Protein AF-A0A2W4D1S9-F1 (afdb_monomer_lite)

Sequence (90 aa):
MAPGRIDYAVCVYEFYMDGWEAEAEDAYRAMLPAVAFTMQGLENLLCHGKRLFGERAGIPIFDRAPALRPTEVGIEMTLRYARQLRTLCH

pLDDT: mean 86.12, std 10.2, range [52.59, 96.94]

Organism: NCBI:txid484088

Radius of gyration: 13.88 Å; chains: 1; bounding box: 31×21×41 Å

Structure (mmCIF, N/CA/C/O backbone):
data_AF-A0A2W4D1S9-F1
#
_entry.id   AF-A0A2W4D1S9-F1
#
loop_
_atom_site.group_PDB
_atom_site.id
_atom_site.type_symbol
_atom_site.label_atom_id
_atom_site.label_alt_id
_atom_site.label_comp_id
_atom_site.label_asym_id
_atom_site.label_entity_id
_atom_site.label_seq_id
_atom_site.pdbx_PDB_ins_code
_atom_site.Cartn_x
_atom_site.Cartn_y
_atom_site.Cartn_z
_atom_site.occupancy
_atom_site.B_iso_or_equiv
_atom_site.auth_seq_id
_atom_site.auth_comp_id
_atom_site.auth_asym_id
_atom_site.auth_atom_id
_atom_site.pdbx_PDB_model_num
ATOM 1 N N . MET A 1 1 ? -6.199 7.702 -5.084 1.00 54.38 1 MET A N 1
ATOM 2 C CA . MET A 1 1 ? -5.791 6.494 -4.330 1.00 54.38 1 MET A CA 1
ATOM 3 C C . MET A 1 1 ? -5.746 5.315 -5.295 1.00 54.38 1 MET A C 1
ATOM 5 O O . MET A 1 1 ? -6.569 5.280 -6.199 1.00 54.38 1 MET A O 1
ATOM 9 N N . ALA A 1 2 ? -4.768 4.412 -5.191 1.00 57.41 2 ALA A N 1
ATOM 10 C CA . ALA A 1 2 ? -4.665 3.289 -6.129 1.00 57.41 2 ALA A CA 1
ATOM 11 C C . ALA A 1 2 ? -5.738 2.215 -5.830 1.00 57.41 2 ALA A C 1
ATOM 13 O O . ALA A 1 2 ? -5.941 1.917 -4.652 1.00 57.41 2 ALA A O 1
ATOM 14 N N . PRO A 1 3 ? -6.363 1.594 -6.851 1.00 60.44 3 PRO A N 1
ATOM 15 C CA . PRO A 1 3 ? -7.514 0.700 -6.678 1.00 60.44 3 PRO A CA 1
ATOM 16 C C . PRO A 1 3 ? -7.308 -0.458 -5.696 1.00 60.44 3 PRO A C 1
ATOM 18 O O . PRO A 1 3 ? -8.209 -0.791 -4.938 1.00 60.44 3 PRO A O 1
ATOM 21 N N . GLY A 1 4 ? -6.099 -1.027 -5.633 1.00 59.38 4 GLY A N 1
ATOM 22 C CA . GLY A 1 4 ? -5.776 -2.164 -4.758 1.00 59.38 4 GLY A CA 1
ATOM 23 C C . GLY A 1 4 ? -5.686 -1.858 -3.258 1.00 59.38 4 GLY A C 1
ATOM 24 O O . GLY A 1 4 ? -5.093 -2.653 -2.535 1.00 59.38 4 GLY A O 1
ATOM 25 N N . ARG A 1 5 ? -6.160 -0.695 -2.797 1.00 69.25 5 ARG A N 1
ATOM 26 C CA . ARG A 1 5 ? -6.190 -0.285 -1.375 1.00 69.25 5 ARG A CA 1
ATOM 27 C C . ARG A 1 5 ? -7.493 0.414 -0.983 1.00 69.25 5 ARG A C 1
ATOM 29 O O . ARG A 1 5 ? -7.579 0.967 0.108 1.00 69.25 5 ARG A O 1
ATOM 36 N N . ILE A 1 6 ? -8.455 0.475 -1.905 1.00 76.44 6 ILE A N 1
ATOM 37 C CA . ILE A 1 6 ? -9.711 1.204 -1.698 1.00 76.44 6 ILE A CA 1
ATOM 38 C C . ILE A 1 6 ? -10.510 0.574 -0.559 1.00 76.44 6 ILE A C 1
ATOM 40 O O . ILE A 1 6 ? -11.084 1.301 0.235 1.00 76.44 6 ILE A O 1
ATOM 44 N N . ASP A 1 7 ? -10.476 -0.749 -0.432 1.00 81.38 7 ASP A N 1
ATOM 45 C CA . ASP A 1 7 ? -11.119 -1.483 0.655 1.00 81.38 7 ASP A CA 1
ATOM 46 C C . ASP A 1 7 ? -10.606 -1.045 2.035 1.00 81.38 7 ASP A C 1
ATOM 48 O O . ASP A 1 7 ? -11.402 -0.697 2.895 1.00 81.38 7 ASP A O 1
ATOM 52 N N . TYR A 1 8 ? -9.288 -0.937 2.222 1.00 87.69 8 TYR A N 1
ATOM 53 C CA . TYR A 1 8 ? -8.708 -0.443 3.479 1.00 87.69 8 TYR A CA 1
ATOM 54 C C . TYR A 1 8 ? -9.080 1.015 3.752 1.00 87.69 8 TYR A C 1
ATOM 56 O O . TYR A 1 8 ? -9.343 1.379 4.891 1.00 87.69 8 TYR A O 1
ATOM 64 N N . ALA A 1 9 ? -9.106 1.856 2.717 1.00 87.62 9 ALA A N 1
ATOM 65 C CA . ALA A 1 9 ? -9.495 3.257 2.857 1.00 87.62 9 ALA A CA 1
ATOM 66 C C . ALA A 1 9 ? -10.951 3.407 3.315 1.00 87.62 9 ALA A C 1
ATOM 68 O O . ALA A 1 9 ? -11.243 4.265 4.144 1.00 87.62 9 ALA A O 1
ATOM 69 N N . VAL A 1 10 ? -11.837 2.564 2.774 1.00 89.62 10 VAL A N 1
ATOM 70 C CA . VAL A 1 10 ? -13.246 2.493 3.167 1.00 89.62 10 VAL A CA 1
ATOM 71 C C . VAL A 1 10 ? -13.364 1.999 4.609 1.00 89.62 10 VAL A C 1
ATOM 73 O O . VAL A 1 10 ? -13.965 2.708 5.402 1.00 89.62 10 VAL A O 1
ATOM 76 N N . CYS A 1 11 ? -12.699 0.899 4.989 1.00 89.62 11 CYS A N 1
ATOM 77 C CA . CYS A 1 11 ? -12.733 0.396 6.371 1.00 89.62 11 CYS A CA 1
ATOM 78 C C . CYS A 1 11 ? -12.237 1.445 7.386 1.00 89.62 11 CYS A C 1
ATOM 80 O O . CYS A 1 11 ? -12.854 1.646 8.425 1.00 89.62 11 CYS A O 1
ATOM 82 N N . VAL A 1 12 ? -11.133 2.148 7.088 1.00 92.38 12 VAL A N 1
ATOM 83 C CA . VAL A 1 12 ? -10.615 3.229 7.953 1.00 92.38 12 VAL A CA 1
ATOM 84 C C . VAL A 1 12 ? -11.653 4.333 8.122 1.00 92.38 12 VAL A C 1
ATOM 86 O O . VAL A 1 12 ? -11.845 4.833 9.227 1.00 92.38 12 VAL A O 1
ATOM 89 N N . TYR A 1 13 ? -12.302 4.728 7.026 1.00 92.62 13 TYR A N 1
ATOM 90 C CA . TYR A 1 13 ? -13.336 5.751 7.063 1.00 92.62 13 TYR A CA 1
ATOM 91 C C . TYR A 1 13 ? -14.547 5.298 7.885 1.00 92.62 13 TYR A C 1
ATOM 93 O O . TYR A 1 13 ? -15.006 6.057 8.730 1.00 92.62 13 TYR A O 1
ATOM 101 N N . GLU A 1 14 ? -15.026 4.072 7.685 1.00 93.81 14 GLU A N 1
ATOM 102 C CA . GLU A 1 14 ? -16.161 3.504 8.421 1.00 93.81 14 GLU A CA 1
ATOM 103 C C . GLU A 1 14 ? -15.871 3.414 9.924 1.00 93.81 14 GLU A C 1
ATOM 105 O O . GLU A 1 14 ? -16.614 3.991 10.714 1.00 93.81 14 GLU A O 1
ATOM 110 N N . PHE A 1 15 ? -14.734 2.831 10.325 1.00 94.75 15 PHE A N 1
ATOM 111 C CA . PHE A 1 15 ? -14.325 2.785 11.734 1.00 94.75 15 PHE A CA 1
ATOM 112 C C . PHE A 1 15 ? -14.224 4.173 12.360 1.00 94.75 15 PHE A C 1
ATOM 114 O O . PHE A 1 15 ? -14.684 4.386 13.479 1.00 94.75 15 PHE A O 1
ATOM 121 N N . TYR A 1 16 ? -13.665 5.140 11.633 1.00 94.62 16 TYR A N 1
ATOM 122 C CA . TYR A 1 16 ? -13.578 6.507 12.127 1.00 94.62 16 TYR A CA 1
ATOM 123 C C . TYR A 1 16 ? -14.965 7.140 12.321 1.00 94.62 16 TYR A C 1
ATOM 125 O O . TYR A 1 16 ? -15.206 7.787 13.339 1.00 94.62 16 TYR A O 1
ATOM 133 N N . MET A 1 17 ? -15.889 6.932 11.378 1.00 96.69 17 MET A N 1
ATOM 134 C CA . MET A 1 17 ? -17.259 7.447 11.469 1.00 96.69 17 MET A CA 1
ATOM 135 C C . MET A 1 17 ? -18.063 6.802 12.608 1.00 96.69 17 MET A C 1
ATOM 137 O O . MET A 1 17 ? -18.888 7.484 13.216 1.00 96.69 17 MET A O 1
ATOM 141 N N . ASP A 1 18 ? -17.782 5.539 12.933 1.00 96.25 18 ASP A N 1
ATOM 142 C CA . ASP A 1 18 ? -18.417 4.795 14.029 1.00 96.25 18 ASP A CA 1
ATOM 143 C C . ASP A 1 18 ? -17.743 5.025 15.401 1.00 96.25 18 ASP A C 1
ATOM 145 O O . ASP A 1 18 ? -18.187 4.493 16.422 1.00 96.25 18 ASP A O 1
ATOM 149 N N . GLY A 1 19 ? -16.688 5.849 15.453 1.00 96.94 19 GLY A N 1
ATOM 150 C CA . GLY A 1 19 ? -15.951 6.186 16.678 1.00 96.94 19 GLY A CA 1
ATOM 151 C C . GLY A 1 19 ? -14.941 5.124 17.128 1.00 96.94 19 GLY A C 1
ATOM 152 O O . GLY A 1 19 ? -14.438 5.186 18.250 1.00 96.94 19 GLY A O 1
ATOM 153 N N . TRP A 1 20 ? -14.634 4.149 16.273 1.00 96.50 20 TRP A N 1
ATOM 154 C CA . TRP A 1 20 ? -13.662 3.074 16.502 1.00 96.50 20 TRP A CA 1
ATOM 155 C C . TRP A 1 20 ? -12.266 3.540 16.068 1.00 96.50 20 TRP A C 1
ATOM 157 O O . TRP A 1 20 ? -11.683 3.073 15.089 1.00 96.50 20 TRP A O 1
ATOM 167 N N . GLU A 1 21 ? -11.743 4.554 16.761 1.00 95.12 21 GLU A N 1
ATOM 168 C CA . GLU A 1 21 ? -10.505 5.237 16.358 1.00 95.12 21 GLU A CA 1
ATOM 169 C C . GLU A 1 21 ? -9.275 4.316 16.359 1.00 95.12 21 GLU A C 1
ATOM 171 O O . GLU A 1 21 ? -8.405 4.460 15.498 1.00 95.12 21 GLU A O 1
ATOM 176 N N . ALA A 1 22 ? -9.203 3.352 17.283 1.00 95.75 22 ALA A N 1
ATOM 177 C CA . ALA A 1 22 ? -8.083 2.414 17.361 1.00 95.75 22 ALA A CA 1
ATOM 178 C C . ALA A 1 22 ? -8.065 1.463 16.154 1.00 95.75 22 ALA A C 1
ATOM 180 O O . ALA A 1 22 ? -7.025 1.254 15.530 1.00 95.75 22 ALA A O 1
ATOM 181 N N . GLU A 1 23 ? -9.230 0.946 15.775 1.00 93.12 23 GLU A N 1
ATOM 182 C CA . GLU A 1 23 ? -9.436 0.089 14.613 1.00 93.12 23 GLU A CA 1
ATOM 183 C C . GLU A 1 23 ? -9.162 0.854 13.311 1.00 93.12 23 GLU A C 1
ATOM 185 O O . GLU A 1 23 ? -8.521 0.326 12.395 1.00 93.12 23 GLU A O 1
ATOM 190 N N . ALA A 1 24 ? -9.576 2.125 13.245 1.00 93.75 24 ALA A N 1
ATOM 191 C CA . ALA A 1 24 ? -9.251 3.016 12.138 1.00 93.75 24 ALA A CA 1
ATOM 192 C C . ALA A 1 24 ? -7.731 3.227 12.014 1.00 93.75 24 ALA A C 1
ATOM 194 O O . ALA A 1 24 ? -7.178 3.137 10.912 1.00 93.75 24 ALA A O 1
ATOM 195 N N . GLU A 1 25 ? -7.031 3.466 13.128 1.00 94.94 25 GLU A N 1
ATOM 196 C CA . GLU A 1 25 ? -5.575 3.626 13.133 1.00 94.94 25 GLU A CA 1
ATOM 197 C C . GLU A 1 25 ? -4.861 2.333 12.718 1.00 94.94 25 GLU A C 1
ATOM 199 O O . GLU A 1 25 ? -3.940 2.373 11.896 1.00 94.94 25 GLU A O 1
ATOM 204 N N . ASP A 1 26 ? -5.294 1.179 13.222 1.00 92.62 26 ASP A N 1
ATOM 205 C CA . ASP A 1 26 ? -4.700 -0.115 12.890 1.00 92.62 26 ASP A CA 1
ATOM 206 C C . ASP A 1 26 ? -4.892 -0.470 11.410 1.00 92.62 26 ASP A C 1
ATOM 208 O O . ASP A 1 26 ? -3.933 -0.875 10.735 1.00 92.62 26 ASP A O 1
ATOM 212 N N . ALA A 1 27 ? -6.085 -0.236 10.857 1.00 90.69 27 ALA A N 1
ATOM 213 C CA . ALA A 1 27 ? -6.349 -0.412 9.433 1.00 90.69 27 ALA A CA 1
ATOM 214 C C . ALA A 1 27 ? -5.509 0.554 8.574 1.00 90.69 27 ALA A C 1
ATOM 216 O O . ALA A 1 27 ? -4.933 0.154 7.552 1.00 90.69 27 ALA A O 1
ATOM 217 N N . TYR A 1 28 ? -5.351 1.809 9.011 1.00 92.19 28 TYR A N 1
ATOM 218 C CA . TYR A 1 28 ? -4.504 2.787 8.330 1.00 92.19 28 TYR A CA 1
ATOM 219 C C . TYR A 1 28 ? -3.030 2.360 8.344 1.00 92.19 28 TYR A C 1
ATOM 221 O O . TYR A 1 28 ? -2.360 2.348 7.304 1.00 92.19 28 TYR A O 1
ATOM 229 N N . ARG A 1 29 ? -2.529 1.937 9.509 1.00 92.56 29 ARG A N 1
ATOM 230 C CA . ARG A 1 29 ? -1.158 1.456 9.707 1.00 92.56 29 ARG A CA 1
ATOM 231 C C . ARG A 1 29 ? -0.867 0.225 8.851 1.00 92.56 29 ARG A C 1
ATOM 233 O O . ARG A 1 29 ? 0.223 0.123 8.286 1.00 92.56 29 ARG A O 1
ATOM 240 N N . ALA A 1 30 ? -1.841 -0.669 8.690 1.00 89.75 30 ALA A N 1
ATOM 241 C CA . ALA A 1 30 ? -1.711 -1.846 7.841 1.00 89.75 30 ALA A CA 1
ATOM 242 C C . ALA A 1 30 ? -1.534 -1.490 6.352 1.00 89.75 30 ALA A C 1
ATOM 244 O O . ALA A 1 30 ? -0.709 -2.113 5.677 1.00 89.75 30 ALA A O 1
ATOM 245 N N . MET A 1 31 ? -2.245 -0.476 5.834 1.00 90.12 31 MET A N 1
ATOM 246 C CA . MET A 1 31 ? -2.129 -0.072 4.422 1.00 90.12 31 MET A CA 1
ATOM 247 C C . MET A 1 31 ? -0.949 0.855 4.109 1.00 90.12 31 MET A C 1
ATOM 249 O O . MET A 1 31 ? -0.478 0.883 2.964 1.00 90.12 31 MET A O 1
ATOM 253 N N . LEU A 1 32 ? -0.459 1.605 5.100 1.00 91.62 32 LEU A N 1
ATOM 254 C CA . LEU A 1 32 ? 0.516 2.679 4.909 1.00 91.62 32 LEU A CA 1
ATOM 255 C C . LEU A 1 32 ? 1.801 2.249 4.170 1.00 91.62 32 LEU A C 1
ATOM 257 O O . LEU A 1 32 ? 2.177 2.944 3.220 1.00 91.62 32 LEU A O 1
ATOM 261 N N . PRO A 1 33 ? 2.455 1.112 4.488 1.00 91.69 33 PRO A N 1
ATOM 262 C CA . PRO A 1 33 ? 3.678 0.697 3.795 1.00 91.69 33 PRO A CA 1
ATOM 263 C C . PRO A 1 33 ? 3.465 0.481 2.295 1.00 91.69 33 PRO A C 1
ATOM 265 O O . PRO A 1 33 ? 4.283 0.893 1.469 1.00 91.69 33 PRO A O 1
ATOM 268 N N . ALA A 1 34 ? 2.325 -0.106 1.923 1.00 89.25 34 ALA A N 1
ATOM 269 C CA . ALA A 1 34 ? 1.981 -0.308 0.529 1.00 89.25 34 ALA A CA 1
ATOM 270 C C . ALA A 1 34 ? 1.724 1.035 -0.165 1.00 89.25 34 ALA A C 1
ATOM 272 O O . ALA A 1 34 ? 2.170 1.218 -1.298 1.00 89.25 34 ALA A O 1
ATOM 273 N N . VAL A 1 35 ? 0.985 1.955 0.471 1.00 88.38 35 VAL A N 1
ATOM 274 C CA . VAL A 1 35 ? 0.717 3.298 -0.077 1.00 88.38 35 VAL A CA 1
ATOM 275 C C . VAL A 1 35 ? 2.033 4.017 -0.350 1.00 88.38 35 VAL A C 1
ATOM 277 O O . VAL A 1 35 ? 2.280 4.397 -1.498 1.00 88.38 35 VAL A O 1
ATOM 280 N N . ALA A 1 36 ? 2.887 4.115 0.671 1.00 91.06 36 ALA A N 1
ATOM 281 C CA . ALA A 1 36 ? 4.185 4.772 0.600 1.00 91.06 36 ALA A CA 1
ATOM 282 C C . ALA A 1 36 ? 5.050 4.182 -0.517 1.00 91.06 36 ALA A C 1
ATOM 284 O O . ALA A 1 36 ? 5.562 4.935 -1.340 1.00 91.06 36 ALA A O 1
ATOM 285 N N . PHE A 1 37 ? 5.121 2.848 -0.618 1.00 89.56 37 PHE A N 1
ATOM 286 C CA . PHE A 1 37 ? 5.831 2.162 -1.697 1.00 89.56 37 PHE A CA 1
ATOM 287 C C . PHE A 1 37 ? 5.348 2.617 -3.076 1.00 89.56 37 PHE A C 1
ATOM 289 O O . PHE A 1 37 ? 6.145 3.078 -3.880 1.00 89.56 37 PHE A O 1
ATOM 296 N N . THR A 1 38 ? 4.045 2.576 -3.366 1.00 87.56 38 THR A N 1
ATOM 297 C CA . THR A 1 38 ? 3.574 2.970 -4.709 1.00 87.56 38 THR A CA 1
ATOM 298 C C . THR A 1 38 ? 3.608 4.466 -4.986 1.00 87.56 38 THR A C 1
ATOM 300 O O . THR A 1 38 ? 3.622 4.846 -6.149 1.00 87.56 38 THR A O 1
ATOM 303 N N . MET A 1 39 ? 3.606 5.319 -3.962 1.00 87.25 39 MET A N 1
ATOM 304 C CA . MET A 1 39 ? 3.537 6.773 -4.139 1.00 87.25 39 MET A CA 1
ATOM 305 C C . MET A 1 39 ?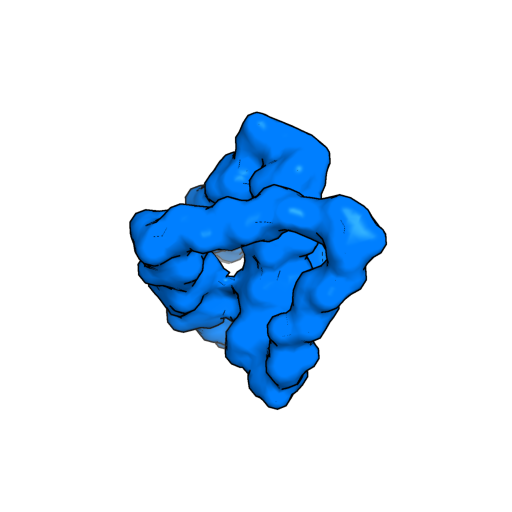 4.905 7.462 -4.261 1.00 87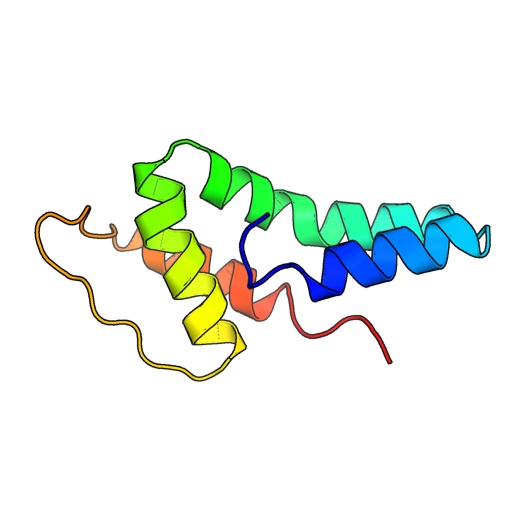.25 39 MET A C 1
ATOM 307 O O . MET A 1 39 ? 4.946 8.682 -4.365 1.00 87.25 39 MET A O 1
ATOM 311 N N . GLN A 1 40 ? 6.019 6.720 -4.333 1.00 85.25 40 GLN A N 1
ATOM 312 C CA . GLN A 1 40 ? 7.366 7.305 -4.495 1.00 85.25 40 GLN A CA 1
ATOM 313 C C . GLN A 1 40 ? 7.619 7.991 -5.857 1.00 85.25 40 GLN A C 1
ATOM 315 O O . GLN A 1 40 ? 8.705 8.506 -6.098 1.00 85.25 40 GLN A O 1
ATOM 320 N N . GLY A 1 41 ? 6.635 8.002 -6.758 1.00 83.88 41 GLY A N 1
ATOM 321 C CA . GLY A 1 41 ? 6.681 8.683 -8.050 1.00 83.88 41 GLY A CA 1
ATOM 322 C C . GLY A 1 41 ? 5.568 8.191 -8.972 1.00 83.88 41 GLY A C 1
ATOM 323 O O . GLY A 1 41 ? 5.004 7.117 -8.753 1.00 83.88 41 GLY A O 1
ATOM 324 N N . LEU A 1 42 ? 5.250 8.955 -10.023 1.00 80.88 42 LEU A N 1
ATOM 325 C CA . LEU A 1 42 ? 4.197 8.578 -10.976 1.00 80.88 42 LEU A CA 1
ATOM 326 C C . LEU A 1 42 ? 4.518 7.255 -11.686 1.00 80.88 42 LEU A C 1
ATOM 328 O O . LEU A 1 42 ? 3.645 6.408 -11.848 1.00 80.88 42 LEU A O 1
ATOM 332 N N . GLU A 1 43 ? 5.778 7.047 -12.060 1.00 83.19 43 GLU A N 1
ATOM 333 C CA . GLU A 1 43 ? 6.221 5.815 -12.718 1.00 83.19 43 GLU A CA 1
ATOM 334 C C . GLU A 1 43 ? 6.081 4.602 -11.793 1.00 83.19 43 GLU A C 1
ATOM 336 O O . GLU A 1 43 ? 5.588 3.553 -12.213 1.00 83.19 43 GLU A O 1
ATOM 341 N N . ASN A 1 44 ? 6.431 4.764 -10.512 1.00 84.56 44 ASN A N 1
ATOM 342 C CA . ASN A 1 44 ? 6.293 3.713 -9.508 1.00 84.56 44 ASN A CA 1
ATOM 343 C C . ASN A 1 44 ? 4.816 3.392 -9.236 1.00 84.56 44 ASN A C 1
ATOM 345 O O . ASN A 1 44 ? 4.433 2.224 -9.145 1.00 84.56 44 ASN A O 1
ATOM 349 N N . LEU A 1 45 ? 3.965 4.422 -9.198 1.00 84.31 45 LEU A N 1
ATOM 350 C CA . LEU A 1 45 ? 2.519 4.282 -9.057 1.00 84.31 45 LEU A CA 1
ATOM 351 C C . LEU A 1 45 ? 1.916 3.513 -10.236 1.00 84.31 45 LEU A C 1
ATOM 353 O O . LEU A 1 45 ? 1.152 2.570 -10.029 1.00 84.31 45 LEU A O 1
ATOM 357 N N . LEU A 1 46 ? 2.270 3.887 -11.465 1.00 86.19 46 LEU A N 1
ATOM 358 C CA . LEU A 1 46 ? 1.774 3.235 -12.676 1.00 86.19 46 LEU A CA 1
ATOM 359 C C . LEU A 1 46 ? 2.306 1.810 -12.820 1.00 86.19 46 LEU A C 1
ATOM 361 O O . LEU A 1 46 ? 1.574 0.934 -13.275 1.00 86.19 46 LEU A O 1
ATOM 365 N N . CYS A 1 47 ? 3.558 1.556 -12.440 1.00 89.75 47 CYS A N 1
ATOM 366 C CA . CYS A 1 47 ? 4.167 0.236 -12.538 1.00 89.75 47 CYS A CA 1
ATOM 367 C C . CYS A 1 47 ? 3.620 -0.716 -11.466 1.00 89.75 47 CYS A C 1
ATOM 369 O O . CYS A 1 47 ? 3.077 -1.773 -11.800 1.00 89.75 47 CYS A O 1
ATOM 371 N N . HIS A 1 48 ? 3.717 -0.332 -10.192 1.00 90.69 48 HIS A N 1
ATOM 372 C CA . HIS A 1 48 ? 3.432 -1.208 -9.057 1.00 90.69 48 HIS A CA 1
ATOM 373 C C . HIS A 1 48 ? 1.992 -1.108 -8.556 1.00 90.69 48 HIS A C 1
ATOM 375 O O . HIS A 1 48 ? 1.468 -2.083 -8.028 1.00 90.69 48 HIS A O 1
ATOM 381 N N . GLY A 1 49 ? 1.304 0.020 -8.756 1.00 88.88 49 GLY A N 1
ATOM 382 C CA . GLY A 1 49 ? -0.095 0.180 -8.346 1.00 88.88 49 GLY A CA 1
ATOM 383 C C . GLY A 1 49 ? -1.039 -0.768 -9.084 1.00 88.88 49 GLY A C 1
ATOM 384 O O . GLY A 1 49 ? -1.855 -1.437 -8.448 1.00 88.88 49 GLY A O 1
ATOM 385 N N . LYS A 1 50 ? -0.890 -0.885 -10.409 1.00 89.88 50 LYS A N 1
ATOM 386 C CA . LYS A 1 50 ? -1.676 -1.832 -11.216 1.00 89.88 50 LYS A CA 1
ATOM 387 C C . LYS A 1 50 ? -1.319 -3.289 -10.926 1.00 89.88 50 LYS A C 1
ATOM 389 O O . LYS A 1 50 ? -2.211 -4.122 -10.914 1.00 89.88 50 LYS A O 1
ATOM 394 N N . ARG A 1 51 ? -0.044 -3.588 -10.645 1.00 92.56 51 ARG A N 1
ATOM 395 C CA . ARG A 1 51 ? 0.416 -4.935 -10.271 1.00 92.56 51 ARG A CA 1
ATOM 396 C C . ARG A 1 51 ? -0.137 -5.351 -8.920 1.00 92.56 51 ARG A C 1
ATOM 398 O O . ARG A 1 51 ? -0.709 -6.422 -8.828 1.00 92.56 51 ARG A O 1
ATOM 405 N N . LEU A 1 52 ? -0.073 -4.477 -7.916 1.00 90.62 52 LEU A N 1
ATOM 406 C CA . LEU A 1 52 ? -0.698 -4.739 -6.622 1.00 90.62 52 LEU A CA 1
ATOM 407 C C . LEU A 1 52 ? -2.196 -5.019 -6.779 1.00 90.62 52 LEU A C 1
ATOM 409 O O . LEU A 1 52 ? -2.707 -5.957 -6.180 1.00 90.62 52 LEU A O 1
ATOM 413 N N . PHE A 1 53 ? -2.895 -4.215 -7.584 1.00 88.62 53 PHE A N 1
ATOM 414 C CA . PHE A 1 53 ? -4.307 -4.455 -7.869 1.00 88.62 53 PHE A CA 1
ATOM 415 C C . PHE A 1 53 ? -4.533 -5.794 -8.582 1.00 88.62 53 PHE A C 1
ATOM 417 O O . PHE A 1 53 ? -5.380 -6.562 -8.144 1.00 88.62 53 PHE A O 1
ATOM 424 N N . GLY A 1 54 ? -3.766 -6.091 -9.634 1.00 90.31 54 GLY A N 1
ATOM 425 C CA . GLY A 1 54 ? -3.870 -7.340 -10.389 1.00 90.31 54 GLY A CA 1
ATOM 426 C C . GLY A 1 54 ? -3.648 -8.575 -9.522 1.00 90.31 54 GLY A C 1
ATOM 427 O O . GLY A 1 54 ? -4.478 -9.476 -9.536 1.00 90.31 54 GLY A O 1
ATOM 428 N N . GLU A 1 55 ? -2.608 -8.573 -8.688 1.00 91.19 55 GLU A N 1
ATOM 429 C CA . GLU A 1 55 ? -2.328 -9.649 -7.728 1.00 91.19 55 GLU A CA 1
ATOM 430 C C . GLU A 1 55 ? -3.484 -9.854 -6.743 1.00 91.19 55 GLU A C 1
ATOM 432 O O . GLU A 1 55 ? -3.914 -10.978 -6.498 1.00 91.19 55 GLU A O 1
ATOM 437 N N . ARG A 1 56 ? -4.037 -8.761 -6.204 1.00 87.94 56 ARG A N 1
ATOM 438 C CA . ARG A 1 56 ? -5.158 -8.825 -5.257 1.00 87.94 56 ARG A CA 1
ATOM 439 C C . ARG A 1 56 ? -6.478 -9.250 -5.905 1.00 87.94 56 ARG A C 1
ATOM 441 O O . ARG A 1 56 ? -7.293 -9.880 -5.241 1.00 87.94 56 ARG A O 1
ATOM 448 N N . ALA A 1 57 ? -6.692 -8.898 -7.170 1.00 87.25 57 ALA A N 1
ATOM 449 C CA . ALA A 1 57 ? -7.909 -9.202 -7.919 1.00 87.25 57 ALA A CA 1
ATOM 450 C C . ALA A 1 57 ? -7.827 -10.515 -8.721 1.00 87.25 57 ALA A C 1
ATOM 452 O O . ALA A 1 57 ? -8.826 -10.931 -9.302 1.00 87.25 57 ALA A O 1
ATOM 453 N N . GLY A 1 58 ? -6.653 -11.154 -8.797 1.00 88.81 58 GLY A N 1
ATOM 454 C CA . GLY A 1 58 ? -6.417 -12.309 -9.668 1.00 88.81 58 GLY A CA 1
ATOM 455 C C . GLY A 1 58 ? -6.448 -11.968 -11.164 1.00 88.81 58 GLY A C 1
ATOM 456 O O . GLY A 1 58 ? -6.775 -12.824 -11.983 1.00 88.81 58 GLY A O 1
ATOM 457 N N . ILE A 1 59 ? -6.142 -10.718 -11.531 1.00 90.12 59 ILE A N 1
ATOM 458 C CA . ILE A 1 59 ? -6.194 -10.219 -12.912 1.00 90.12 59 ILE A CA 1
ATOM 459 C C . ILE A 1 59 ? -4.765 -10.060 -13.452 1.00 90.12 59 ILE A C 1
ATOM 461 O O . ILE A 1 59 ? -3.969 -9.326 -12.856 1.00 90.12 59 ILE A O 1
ATOM 465 N N . PRO A 1 60 ? -4.424 -10.676 -14.599 1.00 89.69 60 PRO A N 1
ATOM 466 C CA . PRO A 1 60 ? -3.110 -10.507 -15.204 1.00 89.69 60 PRO A CA 1
ATOM 467 C C . PRO A 1 60 ? -2.902 -9.066 -15.683 1.00 89.69 60 PRO A C 1
ATOM 469 O O . PRO A 1 60 ? -3.789 -8.443 -16.269 1.00 89.69 60 PRO A O 1
ATOM 472 N N . ILE A 1 61 ? -1.698 -8.540 -15.459 1.00 90.75 61 ILE A N 1
ATOM 473 C CA . ILE A 1 61 ? -1.324 -7.178 -15.844 1.00 90.75 61 ILE A CA 1
ATOM 474 C C . ILE A 1 61 ? -0.425 -7.206 -17.070 1.00 90.75 61 ILE A C 1
ATOM 476 O O . ILE A 1 61 ? 0.636 -7.827 -17.067 1.00 90.75 61 ILE A O 1
ATOM 480 N N . PHE A 1 62 ? -0.816 -6.436 -18.081 1.00 87.19 62 PHE A N 1
ATOM 481 C CA . PHE A 1 62 ? -0.038 -6.223 -19.293 1.00 87.19 62 PHE A 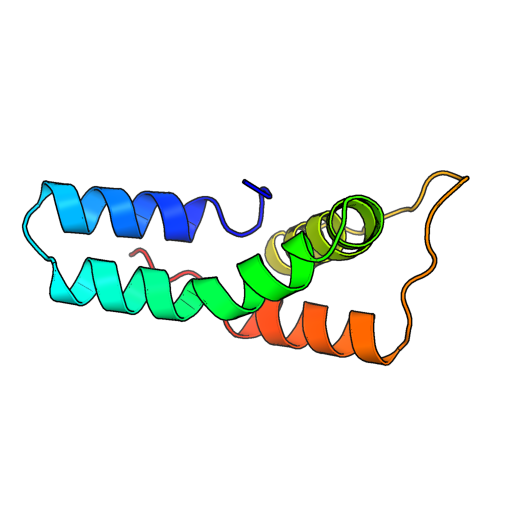CA 1
ATOM 482 C C . PHE A 1 62 ? 0.413 -4.761 -19.371 1.00 87.19 62 PHE A C 1
ATOM 484 O O . PHE A 1 62 ? -0.377 -3.833 -19.172 1.00 87.19 62 PHE A O 1
ATOM 491 N N . ASP A 1 63 ? 1.700 -4.537 -19.634 1.00 85.62 63 ASP A N 1
ATOM 492 C CA . ASP A 1 63 ? 2.238 -3.194 -19.841 1.00 85.62 63 ASP A CA 1
ATOM 493 C C . ASP A 1 63 ? 2.016 -2.736 -21.286 1.00 85.62 63 ASP A C 1
ATOM 495 O O . ASP A 1 63 ? 2.214 -3.495 -22.234 1.00 85.62 63 ASP A O 1
ATOM 499 N N . ARG A 1 64 ? 1.672 -1.457 -21.459 1.00 83.69 64 ARG A N 1
ATOM 500 C CA . ARG A 1 64 ? 1.684 -0.784 -22.760 1.00 83.69 64 ARG A CA 1
ATOM 501 C C . ARG A 1 64 ? 2.911 0.116 -22.830 1.00 83.69 64 ARG A C 1
ATOM 503 O O . ARG A 1 64 ? 3.124 0.910 -21.921 1.00 83.69 64 ARG A O 1
ATOM 510 N N . ALA A 1 65 ? 3.702 -0.004 -23.892 1.00 80.44 65 ALA A N 1
ATOM 511 C CA . ALA A 1 65 ? 4.879 0.837 -24.080 1.00 80.44 65 ALA A CA 1
ATOM 512 C C . ALA A 1 65 ? 4.492 2.304 -24.387 1.00 80.44 65 ALA A C 1
ATOM 514 O O . ALA A 1 65 ? 3.493 2.524 -25.079 1.00 80.44 65 ALA A O 1
ATOM 515 N N . PRO A 1 66 ? 5.291 3.290 -23.936 1.00 79.88 66 PRO A N 1
ATOM 516 C CA . PRO A 1 66 ? 6.451 3.151 -23.048 1.00 79.88 66 PRO A CA 1
ATOM 517 C C . PRO A 1 66 ? 6.031 2.914 -21.585 1.00 79.88 66 PRO A C 1
ATOM 519 O O . PRO A 1 66 ? 5.099 3.540 -21.089 1.00 79.88 66 PRO A O 1
ATOM 522 N N . ALA A 1 67 ? 6.728 2.013 -20.888 1.00 81.00 67 ALA A N 1
ATOM 523 C CA . ALA A 1 67 ? 6.463 1.686 -19.487 1.00 81.00 67 ALA A CA 1
ATOM 524 C C . ALA A 1 67 ? 7.768 1.437 -18.723 1.00 81.00 67 ALA A C 1
ATOM 526 O O . ALA A 1 67 ? 8.701 0.836 -19.263 1.00 81.00 67 ALA A O 1
ATOM 527 N N . LEU A 1 68 ? 7.799 1.847 -17.452 1.00 81.81 68 LEU A N 1
ATOM 528 C CA . LEU A 1 68 ? 8.839 1.440 -16.512 1.00 81.81 68 LEU A CA 1
ATOM 529 C C . LEU A 1 68 ? 8.776 -0.082 -16.336 1.00 81.81 68 LEU A C 1
ATOM 531 O O . LEU A 1 68 ? 7.735 -0.625 -15.959 1.00 81.81 68 LEU A O 1
ATOM 535 N N . ARG A 1 69 ? 9.891 -0.770 -16.602 1.00 85.12 69 ARG A N 1
ATOM 536 C CA . ARG A 1 69 ? 10.018 -2.194 -16.282 1.00 85.12 69 ARG A CA 1
ATOM 537 C C . ARG A 1 69 ? 10.273 -2.337 -14.782 1.00 85.12 69 ARG A C 1
ATOM 539 O O . ARG A 1 69 ? 11.179 -1.674 -14.277 1.00 85.12 69 ARG A O 1
ATOM 546 N N . P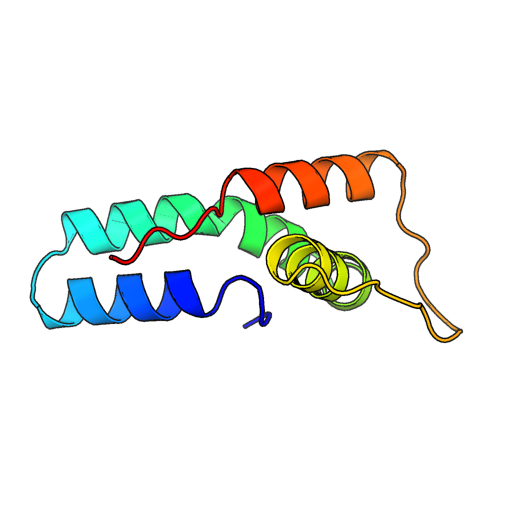RO A 1 70 ? 9.507 -3.174 -14.067 1.00 85.38 70 PRO A N 1
ATOM 547 C CA . PRO A 1 70 ? 9.762 -3.397 -12.655 1.00 85.38 70 PRO A CA 1
ATOM 548 C C . PRO A 1 70 ? 11.112 -4.096 -12.467 1.00 85.38 70 PRO A C 1
ATOM 550 O O . PRO A 1 70 ? 11.505 -4.945 -13.270 1.00 85.38 70 PRO A O 1
ATOM 553 N N . THR A 1 71 ? 11.800 -3.763 -11.381 1.00 90.75 71 THR A N 1
ATOM 554 C CA . THR A 1 71 ? 12.927 -4.557 -10.886 1.00 90.75 71 THR A CA 1
ATOM 555 C C . THR A 1 71 ? 12.411 -5.803 -10.168 1.00 90.75 71 THR A C 1
ATOM 557 O O . THR A 1 71 ? 11.262 -5.839 -9.722 1.00 90.75 71 THR A O 1
ATOM 560 N N . GLU A 1 72 ? 13.266 -6.812 -10.003 1.00 90.62 72 GLU A N 1
ATOM 561 C CA . GLU A 1 72 ? 12.941 -8.025 -9.241 1.00 90.62 72 GLU A CA 1
ATOM 562 C C . GLU A 1 72 ? 12.504 -7.696 -7.803 1.00 90.62 72 GLU A C 1
ATOM 564 O O . GLU A 1 72 ? 11.432 -8.113 -7.366 1.00 90.62 72 GLU A O 1
ATOM 569 N N . VAL A 1 73 ? 13.250 -6.817 -7.125 1.00 90.06 73 VAL A N 1
ATOM 570 C CA . VAL A 1 73 ? 12.904 -6.302 -5.789 1.00 90.06 73 VAL A CA 1
ATOM 571 C C . VAL A 1 73 ? 11.534 -5.616 -5.786 1.00 90.06 73 VAL A C 1
ATOM 573 O O . VAL A 1 73 ? 10.729 -5.814 -4.878 1.00 90.06 73 VAL A O 1
ATOM 576 N N . GLY A 1 74 ? 11.222 -4.819 -6.812 1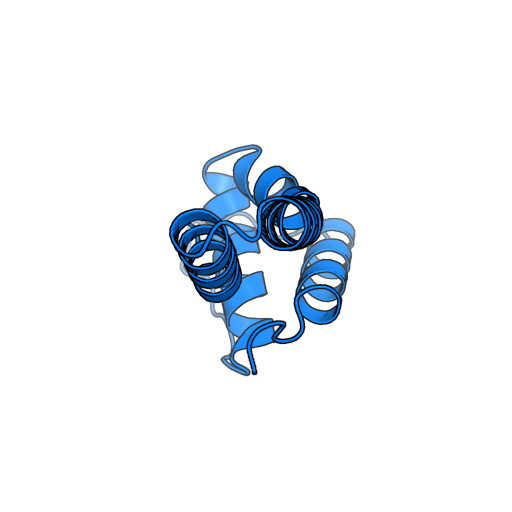.00 90.56 74 GLY A N 1
ATOM 577 C CA . GLY A 1 74 ? 9.926 -4.153 -6.917 1.00 90.56 74 GLY A CA 1
ATOM 578 C C . GLY A 1 74 ? 8.762 -5.139 -7.078 1.00 90.56 74 GLY A C 1
ATOM 579 O O . GLY A 1 74 ? 7.674 -4.905 -6.541 1.00 90.56 74 GLY A O 1
ATOM 580 N N . ILE A 1 75 ? 8.976 -6.251 -7.786 1.00 92.75 75 ILE A N 1
ATOM 581 C CA . ILE A 1 75 ? 7.995 -7.340 -7.901 1.00 92.75 75 ILE A CA 1
ATOM 582 C C . ILE A 1 75 ? 7.804 -8.009 -6.540 1.00 92.75 75 ILE A C 1
ATOM 584 O O . ILE A 1 75 ? 6.668 -8.127 -6.080 1.00 92.75 75 ILE A O 1
ATOM 588 N N . GLU A 1 76 ? 8.890 -8.378 -5.860 1.00 94.19 76 GLU A N 1
ATOM 589 C CA . GLU A 1 76 ? 8.832 -9.020 -4.544 1.00 94.19 76 GLU A CA 1
ATOM 590 C C . GLU A 1 76 ? 8.073 -8.161 -3.523 1.00 94.19 76 GLU A C 1
ATOM 592 O O . GLU A 1 76 ? 7.164 -8.647 -2.844 1.00 94.19 76 GLU A O 1
ATOM 597 N N . MET A 1 77 ? 8.373 -6.860 -3.473 1.00 93.12 77 MET A N 1
ATOM 598 C CA . MET A 1 77 ? 7.675 -5.906 -2.608 1.00 93.12 77 MET A CA 1
ATOM 599 C C . MET A 1 77 ? 6.187 -5.804 -2.951 1.00 93.12 77 MET A C 1
ATOM 601 O O . MET A 1 77 ? 5.344 -5.772 -2.054 1.00 93.12 77 MET A O 1
ATOM 605 N N . THR A 1 78 ? 5.841 -5.816 -4.240 1.00 92.06 78 THR A N 1
ATOM 606 C CA . THR A 1 78 ? 4.439 -5.808 -4.683 1.00 92.06 78 THR A CA 1
ATOM 607 C C . THR A 1 78 ? 3.694 -7.044 -4.185 1.00 92.06 78 THR A C 1
ATOM 609 O O . THR A 1 78 ? 2.620 -6.915 -3.600 1.00 92.06 78 THR A O 1
ATOM 612 N N . LEU A 1 79 ? 4.284 -8.229 -4.353 1.00 92.19 79 LEU A N 1
ATOM 613 C CA . LEU A 1 79 ? 3.707 -9.495 -3.900 1.00 92.19 79 LEU A CA 1
ATOM 614 C C . LEU A 1 79 ? 3.594 -9.555 -2.373 1.00 92.19 79 LEU A C 1
ATOM 616 O O . LEU A 1 79 ? 2.594 -10.033 -1.836 1.00 92.19 79 LEU A O 1
ATOM 620 N N . ARG A 1 80 ? 4.600 -9.043 -1.656 1.00 92.19 80 ARG A N 1
ATOM 621 C CA . ARG A 1 80 ? 4.576 -8.933 -0.195 1.00 92.19 80 ARG A CA 1
ATOM 622 C C . ARG A 1 80 ? 3.391 -8.092 0.269 1.00 92.19 80 ARG A C 1
ATOM 624 O O . ARG A 1 80 ? 2.635 -8.549 1.123 1.00 92.19 80 ARG A O 1
ATOM 631 N N . TYR A 1 81 ? 3.204 -6.907 -0.306 1.00 91.25 81 TYR A N 1
ATOM 632 C CA . TYR A 1 81 ? 2.091 -6.035 0.060 1.00 91.25 81 TYR A CA 1
ATOM 633 C C . TYR A 1 81 ? 0.735 -6.578 -0.393 1.00 91.25 81 TYR A C 1
ATOM 635 O O . TYR A 1 81 ? -0.238 -6.408 0.330 1.00 91.25 81 TYR A O 1
ATOM 643 N N . ALA A 1 82 ? 0.659 -7.284 -1.523 1.00 90.00 82 ALA A N 1
ATOM 644 C CA . ALA A 1 82 ? -0.568 -7.965 -1.940 1.00 90.00 82 ALA A CA 1
ATOM 645 C C . ALA A 1 82 ? -1.011 -9.010 -0.904 1.00 90.00 82 ALA A C 1
ATOM 647 O O . ALA A 1 82 ? -2.188 -9.082 -0.566 1.00 90.00 82 ALA A O 1
ATOM 648 N N . ARG A 1 83 ? -0.059 -9.785 -0.364 1.00 88.88 83 ARG A N 1
ATOM 649 C CA . ARG A 1 83 ? -0.323 -10.780 0.689 1.00 88.88 83 ARG A CA 1
ATOM 650 C C . ARG A 1 83 ? -0.666 -10.147 2.033 1.00 88.88 83 ARG A C 1
ATOM 652 O O . ARG A 1 83 ? -1.541 -10.657 2.723 1.00 88.88 83 ARG A O 1
ATOM 659 N N . GLN A 1 84 ? 0.038 -9.079 2.410 1.00 86.75 84 GLN A N 1
ATOM 660 C CA . GLN A 1 84 ? -0.205 -8.358 3.661 1.00 86.75 84 GLN A CA 1
ATOM 661 C C . GLN A 1 84 ? -1.587 -7.707 3.664 1.00 86.75 84 GLN A C 1
ATOM 663 O O . GLN A 1 84 ? -2.267 -7.723 4.683 1.00 86.75 84 GLN A O 1
ATOM 668 N N . LEU A 1 85 ? -2.006 -7.164 2.520 1.00 84.19 85 LEU A N 1
ATOM 669 C CA . LEU A 1 85 ? -3.310 -6.543 2.365 1.00 84.19 85 LEU A CA 1
ATOM 670 C C . LEU A 1 85 ? -4.398 -7.562 2.002 1.00 84.19 85 LEU A C 1
ATOM 672 O O . LEU A 1 85 ? -5.163 -7.361 1.061 1.00 84.19 85 LEU A O 1
ATOM 676 N N . ARG A 1 86 ? -4.447 -8.696 2.703 1.00 69.25 86 ARG A N 1
ATOM 677 C CA . ARG A 1 86 ? -5.570 -9.629 2.572 1.00 69.25 86 ARG A CA 1
ATOM 678 C C . ARG A 1 86 ? -6.769 -9.039 3.315 1.00 69.25 86 ARG A C 1
ATOM 680 O O . ARG A 1 86 ? -6.600 -8.566 4.430 1.00 69.25 86 ARG A O 1
ATOM 687 N N . THR A 1 87 ? -7.929 -9.047 2.659 1.00 64.06 87 THR A N 1
ATOM 688 C CA . THR A 1 87 ? -9.179 -8.369 3.042 1.00 64.06 87 THR A CA 1
ATOM 689 C C . THR A 1 87 ? -9.373 -8.278 4.558 1.00 64.06 87 THR A C 1
ATOM 691 O O . THR A 1 87 ? -9.480 -9.310 5.215 1.00 64.06 87 THR A O 1
ATOM 694 N N . LEU A 1 88 ? -9.396 -7.054 5.097 1.00 61.53 88 LEU A N 1
ATOM 695 C CA . LEU A 1 88 ? -9.603 -6.807 6.530 1.00 61.53 88 LEU A CA 1
ATOM 696 C C . LEU A 1 88 ? -11.073 -6.593 6.914 1.00 61.53 88 LEU A C 1
ATOM 698 O O . LEU A 1 88 ? -11.396 -6.784 8.079 1.00 61.53 88 LEU A O 1
ATOM 702 N N . CYS A 1 89 ? -11.953 -6.228 5.976 1.00 53.53 89 CYS A N 1
ATOM 703 C CA . CYS A 1 89 ? -13.371 -6.025 6.285 1.00 53.53 89 CYS A CA 1
ATOM 704 C C . CYS A 1 89 ? -14.189 -7.308 6.078 1.00 53.53 89 CYS A C 1
ATOM 706 O O . CYS A 1 89 ? -14.322 -7.790 4.947 1.00 53.53 89 CYS A O 1
ATOM 708 N N . HIS A 1 90 ? -14.749 -7.809 7.179 1.00 52.59 90 HIS A N 1
ATOM 709 C CA . HIS A 1 90 ? -15.899 -8.708 7.250 1.00 52.59 90 HIS A CA 1
ATOM 710 C C . HIS A 1 90 ? -16.951 -8.085 8.158 1.00 52.59 90 HIS A C 1
ATOM 712 O O . HIS A 1 90 ? -16.545 -7.560 9.217 1.00 52.59 90 H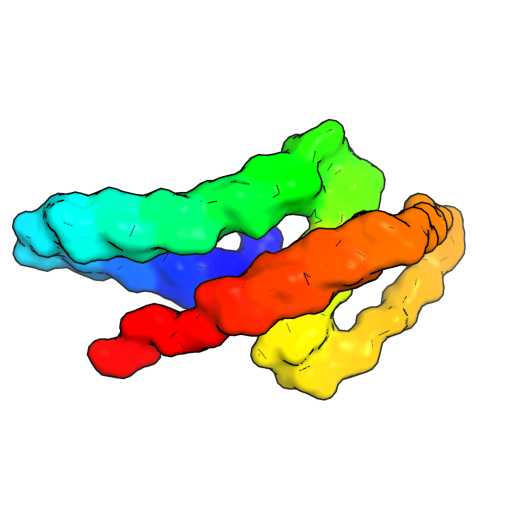IS A O 1
#

Secondary structure (DSSP, 8-state):
--GGGHHHHHHHHHHHHTT-HHHHHHHHHHHHHHHHHHTS-HHHIIIIIHHHHHHHHT----PPSS-PPPPHHHHHHHHHHHHHT-----

Foldseek 3Di:
DQPLCVLLVVQLVVCVVVVVNVSSVVSCVLCVVVVVQQVPDPQSVVALSVVLNCLLVVHDDDDDPPHDDDDPVSNVVSNVSSVSPDRPDD